Protein AF-A0A4Y9J6I6-F1 (afdb_monomer_lite)

Foldseek 3Di:
DDPVLLVLLVVLLVLLLVLLVVLQVVDDLVRQVVLQPDPVNLPVCCVSLVSLVVSPDDVVSLVPDDPVLSVLNVVSNVQSVVQRGSNSSNCCSVPVSVVSSVVSVCVSVPPPD

Sequence (113 aa):
MDDKEKLYLKLYIFSLERIREFVLSHYDEALARKITQNLASRDNQHMARYCFQALRLDFSITENMKSRVASCFEAFLRDSEQVTSTEQLFEFAKNTIPTYLCTFRMYLNGSKR

Secondary structure (DSSP, 8-state):
--HHHHHHHHHHHHHHHHHHHHHHHH--HHHHHHHHH-GGGGGGGHHHHHHHHTT---HHHHTTS-HHHHHHHHHHHHHHHT--SHHHHHHIIIIIHHHHHHHHHHHHH----

Radius of gyration: 15.28 Å; chains: 1; bounding box: 33×26×46 Å

pLDDT: mean 79.64, std 13.42, range [39.19, 96.31]

Structure (mmCIF, N/CA/C/O backbone):
data_AF-A0A4Y9J6I6-F1
#
_entry.id   AF-A0A4Y9J6I6-F1
#
loop_
_atom_site.group_PDB
_atom_site.id
_atom_site.type_symbol
_atom_sit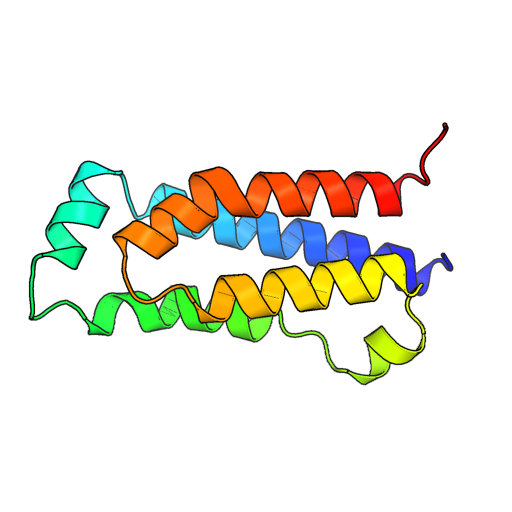e.label_atom_id
_atom_site.label_alt_id
_atom_site.label_comp_id
_atom_site.label_asym_id
_atom_site.label_entity_id
_atom_site.label_seq_id
_atom_site.pdbx_PDB_ins_code
_atom_site.Cartn_x
_atom_site.Cartn_y
_atom_site.Cartn_z
_atom_site.occupancy
_atom_site.B_iso_or_equiv
_atom_site.auth_seq_id
_atom_site.auth_comp_id
_atom_site.auth_asym_id
_atom_site.auth_atom_id
_atom_site.pdbx_PDB_model_num
ATOM 1 N N . MET A 1 1 ? 14.302 0.337 -18.673 1.00 77.62 1 MET A N 1
ATOM 2 C CA . MET A 1 1 ? 13.542 -0.618 -17.876 1.00 77.62 1 MET A CA 1
ATOM 3 C C . MET A 1 1 ? 13.209 -1.708 -18.857 1.00 77.62 1 MET A C 1
ATOM 5 O O . MET A 1 1 ? 12.595 -1.377 -19.873 1.00 77.62 1 MET A O 1
ATOM 9 N N . ASP A 1 2 ? 13.743 -2.901 -18.659 1.00 82.25 2 ASP A N 1
ATOM 10 C CA . ASP A 1 2 ? 13.418 -4.047 -19.500 1.00 82.25 2 ASP A CA 1
ATOM 11 C C . ASP A 1 2 ? 11.975 -4.519 -19.232 1.00 82.25 2 ASP A C 1
ATOM 13 O O . ASP A 1 2 ? 11.268 -3.984 -18.368 1.00 82.25 2 ASP A O 1
ATOM 17 N N . ASP A 1 3 ? 11.486 -5.475 -20.018 1.00 83.69 3 ASP A N 1
ATOM 18 C CA . ASP A 1 3 ? 10.102 -5.934 -19.888 1.00 83.69 3 ASP A CA 1
ATOM 19 C C . ASP A 1 3 ? 9.855 -6.743 -18.607 1.00 83.69 3 ASP A C 1
ATOM 21 O O . ASP A 1 3 ? 8.736 -6.730 -18.087 1.00 83.69 3 ASP A O 1
ATOM 25 N N . LYS A 1 4 ? 10.896 -7.368 -18.042 1.00 81.44 4 LYS A N 1
ATOM 26 C CA . LYS A 1 4 ? 10.826 -8.108 -16.779 1.00 81.44 4 LYS A CA 1
ATOM 27 C C . LYS A 1 4 ? 10.671 -7.141 -15.602 1.00 81.44 4 LYS A C 1
ATOM 29 O O . LYS A 1 4 ? 9.758 -7.301 -14.796 1.00 81.44 4 LYS A O 1
ATOM 34 N N . GLU A 1 5 ? 11.485 -6.091 -15.541 1.00 78.69 5 GLU A N 1
ATOM 35 C CA . GLU A 1 5 ? 11.385 -4.996 -14.573 1.00 78.69 5 GLU A CA 1
ATOM 36 C C . GLU A 1 5 ? 10.009 -4.313 -14.646 1.00 78.69 5 GLU A C 1
ATOM 38 O O . GLU A 1 5 ? 9.377 -4.079 -13.614 1.00 78.69 5 GLU A O 1
ATOM 43 N N . LYS A 1 6 ? 9.503 -4.025 -15.858 1.00 85.00 6 LYS A N 1
ATOM 44 C CA . LYS A 1 6 ? 8.155 -3.453 -16.037 1.00 85.00 6 LYS A CA 1
ATOM 45 C C . LYS A 1 6 ? 7.070 -4.384 -15.504 1.00 85.00 6 LYS A C 1
ATOM 47 O O . LYS A 1 6 ? 6.109 -3.906 -14.903 1.00 85.00 6 LYS A O 1
ATOM 52 N N . LEU A 1 7 ? 7.187 -5.690 -15.750 1.00 86.31 7 LEU A N 1
ATOM 53 C CA . LEU A 1 7 ? 6.232 -6.680 -15.256 1.00 86.31 7 LEU A CA 1
ATOM 54 C C . LEU A 1 7 ? 6.238 -6.732 -13.726 1.00 86.31 7 LEU A C 1
ATOM 56 O O . LEU A 1 7 ? 5.170 -6.658 -13.121 1.00 86.31 7 LEU A O 1
ATOM 60 N N . TYR A 1 8 ? 7.416 -6.770 -13.100 1.00 84.56 8 TYR A N 1
ATOM 61 C CA . TYR A 1 8 ? 7.527 -6.715 -11.640 1.00 84.56 8 TYR A CA 1
ATOM 62 C C . TYR A 1 8 ? 6.916 -5.448 -11.063 1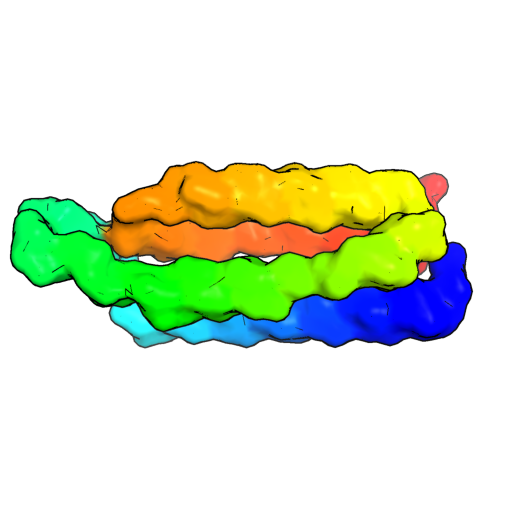.00 84.56 8 TYR A C 1
ATOM 64 O O . TYR A 1 8 ? 6.136 -5.517 -10.117 1.00 84.56 8 TYR A O 1
ATOM 72 N N . LEU A 1 9 ? 7.219 -4.293 -11.654 1.00 86.44 9 LEU A N 1
ATOM 73 C CA . LEU A 1 9 ? 6.684 -3.025 -11.181 1.00 86.44 9 LEU A CA 1
ATOM 74 C C . LEU A 1 9 ? 5.152 -2.974 -11.301 1.00 86.44 9 LEU A C 1
ATOM 76 O O . LEU A 1 9 ? 4.486 -2.495 -10.387 1.00 86.44 9 LEU A O 1
ATOM 80 N N . LYS A 1 10 ? 4.578 -3.517 -12.383 1.00 89.69 10 LYS A N 1
ATOM 81 C CA . LYS A 1 10 ? 3.119 -3.661 -12.542 1.00 89.69 10 LYS A CA 1
ATOM 82 C C . LYS A 1 10 ? 2.505 -4.557 -11.470 1.00 89.69 10 LYS A C 1
ATOM 84 O O . LYS A 1 10 ? 1.509 -4.167 -10.867 1.00 89.69 10 LYS A O 1
ATOM 89 N N . LEU A 1 11 ? 3.093 -5.732 -11.235 1.00 87.50 11 LEU A N 1
ATOM 90 C CA . LEU A 1 11 ? 2.628 -6.665 -10.205 1.00 87.50 11 LEU A CA 1
ATOM 91 C C . LEU A 1 11 ? 2.689 -6.026 -8.820 1.00 87.50 11 LEU A C 1
ATOM 93 O O . LEU A 1 11 ? 1.748 -6.144 -8.045 1.00 87.50 11 LEU A O 1
ATOM 97 N N . TYR A 1 12 ? 3.758 -5.289 -8.537 1.00 87.44 12 TYR A N 1
ATOM 98 C CA . TYR A 1 12 ? 3.896 -4.592 -7.272 1.00 87.44 12 TYR A CA 1
ATOM 99 C C . TYR A 1 12 ? 2.845 -3.495 -7.082 1.00 87.44 12 TYR A C 1
ATOM 101 O O . TYR A 1 12 ? 2.205 -3.440 -6.034 1.00 87.44 12 TYR A O 1
ATOM 109 N N . ILE A 1 13 ? 2.641 -2.641 -8.093 1.00 91.44 13 ILE A N 1
ATOM 110 C CA . ILE A 1 13 ? 1.598 -1.603 -8.075 1.00 91.44 13 ILE A CA 1
ATOM 111 C C . ILE A 1 13 ? 0.236 -2.239 -7.779 1.00 91.44 13 ILE A C 1
ATOM 113 O O . ILE A 1 13 ? -0.468 -1.776 -6.885 1.00 91.44 13 ILE A O 1
ATOM 117 N N . PHE A 1 14 ? -0.098 -3.328 -8.477 1.00 91.81 14 PHE A N 1
ATOM 118 C CA . PHE A 1 14 ? -1.342 -4.062 -8.260 1.00 91.81 14 PHE A CA 1
ATOM 119 C C . PHE A 1 14 ? -1.465 -4.583 -6.820 1.00 91.81 14 PHE A C 1
ATOM 121 O O . PHE A 1 14 ? -2.470 -4.334 -6.155 1.00 91.81 14 PHE A O 1
ATOM 128 N N . SER A 1 15 ? -0.441 -5.265 -6.303 1.00 89.44 15 SER A N 1
ATOM 129 C CA . SER A 1 15 ? -0.464 -5.805 -4.939 1.00 89.44 15 SER A CA 1
ATOM 130 C C . SER A 1 15 ? -0.608 -4.703 -3.888 1.00 89.44 15 SER A C 1
ATOM 132 O O . SER A 1 15 ? -1.384 -4.842 -2.942 1.00 89.44 15 SER A O 1
ATOM 134 N N . LEU A 1 16 ? 0.080 -3.576 -4.074 1.00 90.06 16 LEU A N 1
ATOM 135 C CA . LEU A 1 16 ? 0.006 -2.442 -3.163 1.00 90.06 16 LEU A CA 1
ATOM 136 C C . LEU A 1 16 ? -1.384 -1.775 -3.175 1.00 90.06 16 LEU A C 1
ATOM 138 O O . LEU A 1 16 ? -1.893 -1.391 -2.120 1.00 90.06 16 LEU A O 1
ATOM 142 N N . GLU A 1 17 ? -2.037 -1.688 -4.338 1.00 93.38 17 GLU A N 1
ATOM 143 C CA . GLU A 1 17 ? -3.434 -1.241 -4.449 1.00 93.38 17 GLU A CA 1
ATOM 144 C C . GLU A 1 17 ? -4.395 -2.165 -3.700 1.00 93.38 17 GLU A C 1
ATOM 146 O O . GLU A 1 17 ? -5.245 -1.687 -2.949 1.00 93.38 17 GLU A O 1
ATOM 151 N N . ARG A 1 18 ? -4.241 -3.485 -3.855 1.00 90.75 18 ARG A N 1
ATOM 152 C CA . ARG A 1 18 ? -5.078 -4.470 -3.154 1.00 90.75 18 ARG A CA 1
ATOM 153 C C . ARG A 1 18 ? -4.919 -4.383 -1.641 1.00 90.75 18 ARG A C 1
ATOM 155 O O . ARG A 1 18 ? -5.915 -4.427 -0.924 1.00 90.75 18 ARG A O 1
ATOM 162 N N . ILE A 1 19 ? -3.695 -4.205 -1.149 1.00 88.31 19 ILE A N 1
ATOM 163 C CA . ILE A 1 19 ? -3.444 -4.043 0.288 1.00 88.31 19 ILE A CA 1
ATOM 164 C C . ILE A 1 19 ? -4.083 -2.756 0.807 1.00 88.31 19 ILE A C 1
ATOM 166 O O . ILE A 1 19 ? -4.724 -2.766 1.857 1.00 88.31 19 ILE A O 1
ATOM 170 N N . ARG A 1 20 ? -3.976 -1.657 0.054 1.00 91.38 20 ARG A N 1
ATOM 171 C CA . ARG A 1 20 ? -4.654 -0.406 0.400 1.00 91.38 20 ARG A CA 1
ATOM 172 C C . ARG A 1 20 ? -6.166 -0.590 0.509 1.00 91.38 20 ARG A C 1
ATOM 174 O O . ARG A 1 20 ? -6.757 -0.170 1.497 1.00 91.38 20 ARG A O 1
ATOM 181 N N . GLU A 1 21 ? -6.794 -1.192 -0.494 1.00 91.44 21 GLU A N 1
ATOM 182 C CA . GLU A 1 21 ? -8.240 -1.446 -0.491 1.00 91.44 21 GLU A CA 1
ATOM 183 C C . GLU A 1 21 ? -8.662 -2.358 0.663 1.00 91.44 21 GLU A C 1
ATOM 185 O O . GLU A 1 21 ? -9.676 -2.108 1.316 1.00 91.44 21 GLU A O 1
ATOM 190 N N . PHE A 1 22 ? -7.860 -3.380 0.962 1.00 87.25 22 PHE A N 1
ATOM 191 C CA . PHE A 1 22 ? -8.090 -4.253 2.103 1.00 87.25 22 PHE A CA 1
ATOM 192 C C . PHE A 1 22 ? -8.100 -3.458 3.416 1.00 87.25 22 PHE A C 1
ATOM 194 O O . PHE A 1 22 ? -9.073 -3.522 4.159 1.00 87.25 22 PHE A O 1
ATOM 201 N N . VAL A 1 23 ? -7.083 -2.633 3.679 1.00 87.50 23 VAL A N 1
ATOM 202 C CA . VAL A 1 23 ? -7.031 -1.819 4.906 1.00 87.50 23 VAL A CA 1
ATOM 203 C C . VAL A 1 23 ? -8.219 -0.855 4.988 1.00 87.50 23 VAL A C 1
ATOM 205 O O . VAL A 1 23 ? -8.891 -0.789 6.016 1.00 87.50 23 VAL A O 1
ATOM 208 N N . LEU A 1 24 ? -8.519 -0.138 3.903 1.00 89.75 24 LEU A N 1
ATOM 209 C CA . LEU A 1 24 ? -9.573 0.884 3.888 1.00 89.75 24 LEU A CA 1
ATOM 210 C C . LEU A 1 24 ? -11.001 0.312 3.911 1.00 89.75 24 LEU A C 1
ATOM 212 O O . LEU A 1 24 ? -11.933 1.044 4.221 1.00 89.75 24 LEU A O 1
ATOM 216 N N . SER A 1 25 ? -11.192 -0.970 3.587 1.00 88.44 25 SER A N 1
ATOM 217 C CA . SER A 1 25 ? -12.496 -1.643 3.712 1.00 88.44 25 SER A CA 1
ATOM 218 C C . SER A 1 25 ? -12.767 -2.181 5.118 1.00 88.44 25 SER A C 1
ATOM 220 O O . SER A 1 25 ? -13.924 -2.391 5.471 1.00 88.44 25 SER A O 1
ATOM 222 N N . HIS A 1 26 ? -11.721 -2.387 5.923 1.00 82.75 26 HIS A N 1
ATOM 223 C CA . HIS A 1 26 ? -11.839 -2.917 7.284 1.00 82.75 26 HIS A CA 1
ATOM 224 C C . HIS A 1 26 ? -11.854 -1.823 8.353 1.00 82.75 26 HIS A C 1
ATOM 226 O O . HIS A 1 26 ? -12.328 -2.062 9.465 1.00 82.75 26 HIS A O 1
ATOM 232 N N . TYR A 1 27 ? -11.341 -0.633 8.032 1.00 82.00 27 TYR A N 1
ATOM 233 C CA . TYR A 1 27 ? -11.228 0.469 8.978 1.00 82.00 27 TYR A CA 1
ATOM 234 C C . TYR A 1 27 ? -11.749 1.775 8.386 1.00 82.00 27 TYR A C 1
ATOM 236 O O . TYR A 1 27 ? -11.373 2.165 7.282 1.00 82.00 27 TYR A O 1
ATOM 244 N N . ASP A 1 28 ? -12.542 2.488 9.180 1.00 88.06 28 ASP A N 1
ATOM 245 C CA . ASP A 1 28 ? -12.694 3.936 9.077 1.00 88.06 28 ASP A CA 1
ATOM 246 C C . ASP A 1 28 ? -11.838 4.641 10.148 1.00 88.06 28 ASP A C 1
ATOM 248 O O . ASP A 1 28 ? -11.287 4.009 11.055 1.00 88.06 28 ASP A O 1
ATOM 252 N N . GLU A 1 29 ? -11.721 5.966 10.055 1.00 86.12 29 GLU A N 1
ATOM 253 C CA . GLU A 1 29 ? -10.862 6.768 10.935 1.00 86.12 29 GLU A CA 1
ATOM 254 C C . GLU A 1 29 ? -11.281 6.717 12.418 1.00 86.12 29 GLU A C 1
ATOM 256 O O . GLU A 1 29 ? -10.439 6.794 13.318 1.00 86.12 29 GLU A O 1
ATOM 261 N N . ALA A 1 30 ? -12.580 6.606 12.710 1.00 85.75 30 ALA A N 1
ATOM 262 C CA . ALA A 1 30 ? -13.080 6.537 14.081 1.00 85.75 30 ALA A CA 1
ATOM 263 C C . ALA A 1 30 ? -12.828 5.146 14.682 1.00 85.75 30 ALA A C 1
ATOM 265 O O . ALA A 1 30 ? -12.372 5.026 15.824 1.00 85.75 30 ALA A O 1
ATOM 266 N N . LEU A 1 31 ? -13.060 4.093 13.896 1.00 84.44 31 LEU A N 1
ATOM 267 C CA . LEU A 1 31 ? -12.794 2.712 14.270 1.00 84.44 31 LEU A CA 1
ATOM 268 C C . LEU A 1 31 ? -11.295 2.465 14.478 1.00 84.44 31 LEU A C 1
ATOM 270 O O . LEU A 1 31 ? -10.912 1.864 15.482 1.00 84.44 31 LEU A O 1
ATOM 274 N N . ALA A 1 32 ? -10.443 2.975 13.586 1.00 82.94 32 ALA A 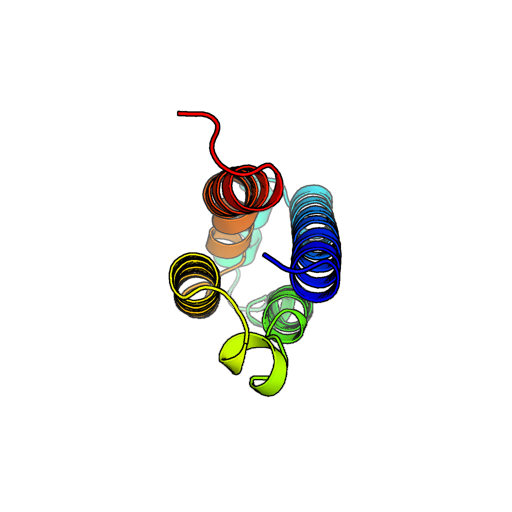N 1
ATOM 275 C CA . ALA A 1 32 ? -8.992 2.838 13.691 1.00 82.94 32 ALA A CA 1
ATOM 276 C C . ALA A 1 32 ? -8.445 3.472 14.984 1.00 82.94 32 ALA A C 1
ATOM 278 O O . ALA A 1 32 ? -7.645 2.849 15.693 1.00 82.94 32 ALA A O 1
ATOM 279 N N . ARG A 1 33 ? -8.937 4.668 15.344 1.00 83.69 33 ARG A N 1
ATOM 280 C CA . ARG A 1 33 ? -8.620 5.338 16.618 1.00 83.69 33 ARG A CA 1
ATOM 281 C C . ARG A 1 33 ? -9.091 4.534 17.826 1.00 83.69 33 ARG A C 1
ATOM 283 O O . ARG A 1 33 ? -8.313 4.299 18.749 1.00 83.69 33 ARG A O 1
ATOM 290 N N . LYS A 1 34 ? -10.334 4.047 17.803 1.00 84.38 34 LYS A N 1
ATOM 291 C CA . LYS A 1 34 ? -10.911 3.258 18.902 1.00 84.38 34 LYS A CA 1
ATOM 292 C C . LYS A 1 34 ? -10.150 1.951 19.150 1.00 84.38 34 LYS A C 1
ATOM 294 O O . LYS A 1 34 ? -9.902 1.601 20.300 1.00 84.38 34 LYS A O 1
ATOM 299 N N . ILE A 1 35 ? -9.762 1.242 18.088 1.00 80.94 35 ILE A N 1
ATOM 300 C CA . ILE A 1 35 ? -8.951 0.017 18.181 1.00 80.94 35 ILE A CA 1
ATOM 301 C C . ILE A 1 35 ? -7.553 0.340 18.718 1.00 80.94 35 ILE A C 1
ATOM 303 O O . ILE A 1 35 ? -7.033 -0.382 19.562 1.00 80.94 35 ILE A O 1
ATOM 307 N N . THR A 1 36 ? -6.948 1.443 18.282 1.00 77.44 36 THR A N 1
ATOM 308 C CA . THR A 1 36 ? -5.619 1.854 18.760 1.00 77.44 36 THR A CA 1
ATOM 309 C C . THR A 1 36 ? -5.611 2.171 20.259 1.00 77.44 36 THR A C 1
ATOM 311 O O . THR A 1 36 ? -4.661 1.828 20.957 1.00 77.44 36 THR A O 1
ATOM 314 N N . GLN A 1 37 ? -6.683 2.782 20.770 1.00 81.38 37 GLN A N 1
ATOM 315 C CA . GLN A 1 37 ? -6.831 3.124 22.188 1.00 81.38 37 GLN A CA 1
ATOM 316 C C . GLN A 1 37 ? -7.108 1.910 23.090 1.00 81.38 37 GLN A C 1
ATOM 318 O O . GLN A 1 37 ? -6.909 1.992 24.303 1.00 81.38 37 GLN A O 1
ATOM 323 N N . ASN A 1 38 ? -7.561 0.784 22.533 1.00 79.25 38 ASN A N 1
ATOM 324 C CA . ASN A 1 38 ? -7.891 -0.403 23.312 1.00 79.25 38 ASN A CA 1
ATOM 325 C C . ASN A 1 38 ? -6.650 -1.308 23.469 1.00 79.25 38 ASN A C 1
ATOM 327 O O . ASN A 1 38 ? -6.182 -1.933 22.518 1.00 79.25 38 ASN A O 1
ATOM 331 N N . LEU A 1 39 ? -6.099 -1.380 24.689 1.00 57.94 39 LEU A N 1
ATOM 332 C CA . LEU A 1 39 ? -4.865 -2.119 25.023 1.00 57.94 39 LEU A CA 1
ATOM 333 C C . LEU A 1 39 ? -4.908 -3.610 24.640 1.00 57.94 39 LEU A C 1
ATOM 335 O O . LEU A 1 39 ? -3.864 -4.187 24.339 1.00 57.94 39 LEU A O 1
ATOM 339 N N . ALA A 1 40 ? -6.099 -4.214 24.609 1.00 56.78 40 ALA A N 1
ATOM 340 C CA . ALA A 1 40 ? -6.302 -5.619 24.258 1.00 56.78 40 ALA A CA 1
ATOM 341 C C . ALA A 1 40 ? -6.227 -5.910 22.744 1.00 56.78 40 ALA A C 1
ATOM 343 O O . ALA A 1 40 ? -6.125 -7.069 22.359 1.00 56.78 40 ALA A O 1
ATOM 344 N N . SER A 1 41 ? -6.261 -4.894 21.871 1.00 56.19 41 SER A N 1
ATOM 345 C CA . SER A 1 41 ? -6.261 -5.072 20.407 1.00 56.19 41 SER A CA 1
ATOM 346 C C . SER A 1 41 ? -4.927 -4.778 19.723 1.00 56.19 41 SER A C 1
ATOM 348 O O . SER A 1 41 ? -4.890 -4.606 18.502 1.00 56.19 41 SER A O 1
ATOM 350 N N . ARG A 1 42 ? -3.815 -4.774 20.475 1.00 55.72 42 ARG A N 1
ATOM 351 C CA . ARG A 1 42 ? -2.458 -4.717 19.896 1.00 55.72 42 ARG A CA 1
ATOM 352 C C . ARG A 1 42 ? -2.202 -5.823 18.852 1.00 55.72 42 ARG A C 1
ATOM 354 O O . ARG A 1 42 ? -1.420 -5.588 17.937 1.00 55.72 42 ARG A O 1
ATOM 361 N N . ASP A 1 43 ? -2.934 -6.939 18.913 1.00 53.62 43 ASP A N 1
ATOM 362 C CA . ASP A 1 43 ? -2.774 -8.097 18.016 1.00 53.62 43 ASP A CA 1
ATOM 363 C C . ASP A 1 43 ? -3.527 -8.010 16.673 1.00 53.62 43 ASP A C 1
ATOM 365 O O . ASP A 1 43 ? -3.268 -8.800 15.764 1.00 53.62 43 ASP A O 1
ATOM 369 N N . ASN A 1 44 ? -4.407 -7.023 16.460 1.00 58.44 44 ASN A N 1
ATOM 370 C CA . ASN A 1 44 ? -5.227 -6.959 15.234 1.00 58.44 44 ASN A CA 1
ATOM 371 C C . ASN A 1 44 ? -4.490 -6.437 13.985 1.00 58.44 44 ASN A C 1
ATOM 373 O O . ASN A 1 44 ? -5.101 -6.240 12.938 1.00 58.44 44 ASN A O 1
ATOM 377 N N . GLN A 1 45 ? -3.179 -6.215 14.071 1.00 64.12 45 GLN A N 1
ATOM 378 C CA . GLN A 1 45 ? -2.378 -5.624 12.994 1.00 64.12 45 GLN A CA 1
ATOM 379 C C . GLN A 1 45 ? -1.536 -6.656 12.240 1.00 64.12 45 GLN A C 1
ATOM 381 O O . GLN A 1 45 ? -0.984 -6.342 11.186 1.00 64.12 45 GLN A O 1
ATOM 386 N N . HIS A 1 46 ? -1.421 -7.882 12.764 1.00 65.88 46 HIS A N 1
ATOM 387 C CA . HIS A 1 46 ? -0.519 -8.897 12.221 1.00 65.88 46 HIS A CA 1
ATOM 388 C C . HIS A 1 46 ? -0.803 -9.219 10.758 1.00 65.88 46 HIS A C 1
ATOM 390 O O . HIS A 1 46 ? 0.131 -9.303 9.974 1.00 65.88 46 HIS A O 1
ATOM 396 N N . MET A 1 47 ? -2.076 -9.307 10.374 1.00 63.12 47 MET A N 1
ATOM 397 C CA . MET A 1 47 ? -2.498 -9.620 9.007 1.00 63.12 47 MET A CA 1
ATOM 398 C C . MET A 1 47 ? -2.076 -8.527 8.009 1.00 63.12 47 MET A C 1
ATOM 400 O O . MET A 1 47 ? -1.454 -8.815 6.993 1.00 63.12 47 MET A O 1
ATOM 404 N N . ALA A 1 48 ? -2.333 -7.255 8.321 1.00 63.97 48 ALA A N 1
ATOM 405 C CA . ALA A 1 48 ? -1.975 -6.145 7.436 1.00 63.97 48 ALA A CA 1
ATOM 406 C C . ALA A 1 48 ? -0.459 -5.887 7.402 1.00 63.97 48 ALA A C 1
ATOM 408 O O . ALA A 1 48 ? 0.110 -5.620 6.344 1.00 63.97 48 ALA A O 1
ATOM 409 N N . ARG A 1 49 ? 0.217 -6.026 8.549 1.00 65.81 49 ARG A N 1
ATOM 410 C CA . ARG A 1 49 ? 1.678 -5.921 8.642 1.00 65.81 49 ARG A CA 1
ATOM 411 C C . ARG A 1 49 ? 2.362 -7.067 7.891 1.00 65.81 49 ARG A C 1
ATOM 413 O O . ARG A 1 49 ? 3.337 -6.827 7.185 1.00 65.81 49 ARG A O 1
ATOM 420 N N . TYR A 1 50 ? 1.796 -8.273 7.958 1.00 69.25 50 TYR A N 1
ATOM 421 C CA . TYR A 1 50 ? 2.202 -9.418 7.146 1.00 69.25 50 TYR A CA 1
ATOM 422 C C . TYR A 1 50 ? 2.020 -9.141 5.651 1.00 69.25 50 TYR A C 1
ATOM 424 O O . TYR A 1 50 ? 2.936 -9.403 4.879 1.00 69.25 50 TYR A O 1
ATOM 432 N N . CYS A 1 51 ? 0.903 -8.540 5.229 1.00 67.31 51 CYS A N 1
ATOM 433 C CA . CYS A 1 51 ? 0.704 -8.170 3.827 1.00 67.31 51 CYS A CA 1
ATOM 434 C C . CYS A 1 51 ? 1.779 -7.201 3.306 1.00 67.31 51 CYS A C 1
ATOM 436 O O . CYS A 1 51 ? 2.259 -7.386 2.192 1.00 67.31 51 CYS A O 1
ATOM 438 N N . PHE A 1 52 ? 2.204 -6.206 4.095 1.00 69.19 52 PHE A N 1
ATOM 439 C CA . PHE A 1 52 ? 3.315 -5.328 3.698 1.00 69.19 52 PHE A CA 1
ATOM 440 C C . PHE A 1 52 ? 4.670 -6.031 3.716 1.00 69.19 52 PHE A C 1
ATOM 442 O O . PHE A 1 52 ? 5.485 -5.808 2.828 1.00 69.19 52 PHE A O 1
ATOM 449 N N . GLN A 1 53 ? 4.913 -6.915 4.683 1.00 68.69 53 GLN A N 1
ATOM 450 C CA . GLN A 1 53 ? 6.136 -7.718 4.708 1.00 68.69 53 GLN A CA 1
ATOM 451 C C . GLN A 1 53 ? 6.213 -8.686 3.525 1.00 68.69 53 GLN A C 1
ATOM 453 O O . GLN A 1 53 ? 7.295 -8.882 2.985 1.00 68.69 53 GLN A O 1
ATOM 458 N N . ALA A 1 54 ? 5.084 -9.230 3.070 1.00 69.38 54 ALA A N 1
ATOM 459 C CA . ALA A 1 54 ? 5.000 -10.064 1.873 1.00 69.38 54 ALA A CA 1
ATOM 460 C C . ALA A 1 54 ? 5.278 -9.281 0.574 1.00 69.38 54 ALA A C 1
ATOM 462 O O . ALA A 1 54 ? 5.588 -9.889 -0.447 1.00 69.38 54 ALA A O 1
ATOM 463 N N . LEU A 1 55 ? 5.203 -7.943 0.607 1.00 69.50 55 LEU A N 1
ATOM 464 C CA . LEU A 1 55 ? 5.659 -7.085 -0.490 1.00 69.50 55 LEU A CA 1
ATOM 465 C C . LEU A 1 55 ? 7.179 -6.890 -0.515 1.00 69.50 55 LEU A C 1
ATOM 467 O O . LEU A 1 55 ? 7.671 -6.289 -1.472 1.00 69.50 55 LEU A O 1
ATOM 471 N N . ARG A 1 56 ? 7.933 -7.361 0.494 1.00 67.88 56 ARG A N 1
ATOM 472 C CA . ARG A 1 56 ? 9.397 -7.393 0.394 1.00 67.88 56 ARG A CA 1
ATOM 473 C C . ARG A 1 56 ? 9.758 -8.237 -0.820 1.00 67.88 56 ARG A C 1
ATOM 475 O O . ARG A 1 56 ? 9.564 -9.450 -0.836 1.00 67.88 56 ARG A O 1
ATOM 482 N N . LEU A 1 57 ? 10.245 -7.559 -1.852 1.00 63.34 57 LEU A N 1
ATOM 483 C CA . LEU A 1 57 ? 10.756 -8.205 -3.045 1.00 63.34 57 LEU A CA 1
ATOM 484 C C . LEU A 1 57 ? 11.947 -9.074 -2.648 1.00 63.34 57 LEU A C 1
ATOM 486 O O . LEU A 1 57 ? 12.751 -8.693 -1.797 1.00 63.34 57 LEU A O 1
ATOM 490 N N . ASP A 1 58 ? 12.063 -10.229 -3.291 1.00 62.62 58 ASP A N 1
ATOM 491 C CA . ASP A 1 58 ? 13.289 -11.007 -3.221 1.00 62.62 58 ASP A CA 1
ATOM 492 C C . ASP A 1 58 ? 14.439 -10.132 -3.752 1.00 62.62 58 ASP A C 1
ATOM 494 O O . ASP A 1 58 ? 14.346 -9.565 -4.848 1.00 62.62 58 ASP A O 1
ATOM 498 N N . PHE A 1 59 ? 15.490 -9.957 -2.946 1.00 50.16 59 PHE A N 1
ATOM 499 C CA . PHE A 1 59 ? 16.577 -8.993 -3.179 1.00 50.16 59 PHE A CA 1
ATOM 500 C C . PHE A 1 59 ? 17.245 -9.194 -4.552 1.00 50.16 59 PHE A C 1
ATOM 502 O O . PHE A 1 59 ? 17.688 -8.232 -5.180 1.00 50.16 59 PHE A O 1
ATOM 509 N N . SER A 1 60 ? 17.210 -10.419 -5.083 1.00 52.22 60 SER A N 1
ATOM 510 C CA . SER A 1 60 ? 17.697 -10.771 -6.425 1.00 52.22 60 SER A CA 1
ATOM 511 C C . SER A 1 60 ? 17.013 -10.004 -7.574 1.00 52.22 60 SER A C 1
ATOM 513 O O . SER A 1 60 ? 17.590 -9.840 -8.651 1.00 52.22 60 SER A O 1
ATOM 515 N N . ILE A 1 61 ? 15.797 -9.484 -7.365 1.00 54.72 61 ILE A N 1
ATOM 516 C CA . ILE A 1 61 ? 15.081 -8.639 -8.336 1.00 54.72 61 ILE A CA 1
ATOM 517 C C . ILE A 1 61 ? 15.592 -7.191 -8.278 1.00 54.72 61 ILE A C 1
ATOM 519 O O . ILE A 1 61 ? 15.642 -6.512 -9.306 1.00 54.72 61 ILE A O 1
ATOM 523 N N . THR A 1 62 ? 16.010 -6.719 -7.098 1.00 56.22 62 THR A N 1
ATOM 524 C CA . THR A 1 62 ? 16.478 -5.337 -6.898 1.00 56.22 62 THR A CA 1
ATOM 525 C C . THR A 1 62 ? 17.863 -5.068 -7.481 1.00 56.22 62 THR A C 1
ATOM 527 O O . THR A 1 62 ? 18.100 -3.952 -7.937 1.00 56.22 62 THR A O 1
ATOM 530 N N . GLU A 1 63 ? 18.737 -6.079 -7.570 1.00 56.56 63 GLU A N 1
ATOM 531 C CA . GLU A 1 63 ? 20.085 -5.944 -8.156 1.00 56.56 63 GLU A CA 1
ATOM 532 C C . GLU A 1 63 ? 20.060 -5.515 -9.631 1.00 56.56 63 GLU A C 1
ATOM 534 O O . GLU A 1 63 ? 20.969 -4.831 -10.098 1.00 56.56 63 GLU A O 1
ATOM 539 N N . ASN A 1 64 ? 18.991 -5.866 -10.352 1.00 56.78 64 ASN A N 1
ATOM 540 C CA . ASN A 1 64 ? 18.805 -5.511 -11.759 1.00 56.78 64 ASN A CA 1
ATOM 541 C C . ASN A 1 64 ? 17.832 -4.344 -11.969 1.00 56.78 64 ASN A C 1
ATOM 543 O O . ASN A 1 64 ? 17.673 -3.885 -13.099 1.00 56.78 64 ASN A O 1
ATOM 547 N N . MET A 1 65 ? 17.181 -3.853 -10.907 1.00 67.00 65 MET A N 1
ATOM 548 C CA . MET A 1 65 ? 16.277 -2.715 -11.018 1.00 67.00 65 MET A CA 1
ATOM 549 C C . MET A 1 65 ? 17.048 -1.406 -11.139 1.00 67.00 65 MET A C 1
ATOM 551 O O . MET A 1 65 ? 17.996 -1.138 -10.399 1.00 67.00 65 MET A O 1
ATOM 555 N N . LYS A 1 66 ? 16.582 -0.510 -12.017 1.00 69.69 66 LYS A N 1
ATOM 556 C CA . LYS A 1 66 ? 17.079 0.877 -12.037 1.00 69.69 66 LYS A CA 1
ATOM 557 C C . LYS A 1 66 ? 17.110 1.473 -10.622 1.00 69.69 66 LYS A C 1
ATOM 559 O O . LYS A 1 66 ? 16.077 1.530 -9.957 1.00 69.69 66 LYS A O 1
ATOM 564 N N . SER A 1 67 ? 18.258 2.038 -10.233 1.00 75.81 67 SER A N 1
ATOM 565 C CA . SER A 1 67 ? 18.529 2.591 -8.890 1.00 75.81 67 SER A CA 1
ATOM 566 C C . SER A 1 67 ? 17.376 3.416 -8.295 1.00 75.81 67 SER A C 1
ATOM 568 O O . SER A 1 67 ? 17.035 3.230 -7.135 1.00 75.81 67 SER A O 1
ATOM 570 N N . ARG A 1 68 ? 16.718 4.283 -9.078 1.00 78.62 68 ARG A N 1
ATOM 571 C CA . ARG A 1 68 ? 15.608 5.128 -8.589 1.00 78.62 68 ARG A CA 1
ATOM 572 C C . ARG A 1 68 ? 14.366 4.339 -8.166 1.00 78.62 68 ARG A C 1
ATOM 574 O O . ARG A 1 68 ? 13.668 4.747 -7.242 1.00 78.62 68 ARG A O 1
ATOM 581 N N . VAL A 1 69 ? 14.081 3.238 -8.857 1.00 82.75 69 VAL A N 1
ATOM 582 C CA . VAL A 1 69 ? 12.962 2.347 -8.538 1.00 82.75 69 VAL A CA 1
ATOM 583 C C . VAL A 1 69 ? 13.286 1.588 -7.252 1.00 82.75 69 VAL A C 1
ATOM 585 O O . VAL A 1 69 ? 12.482 1.612 -6.325 1.00 82.75 69 VAL A O 1
ATOM 588 N N . ALA A 1 70 ? 14.496 1.028 -7.157 1.00 82.31 70 ALA A N 1
ATOM 589 C CA . ALA A 1 70 ? 14.988 0.363 -5.951 1.00 82.31 70 ALA A CA 1
ATOM 590 C C . ALA A 1 70 ? 14.974 1.297 -4.725 1.00 82.31 70 ALA A C 1
ATOM 592 O O . ALA A 1 70 ? 14.431 0.939 -3.688 1.00 82.31 70 ALA A O 1
ATOM 593 N N . SER A 1 71 ? 15.455 2.539 -4.848 1.00 85.12 71 SER A N 1
ATOM 594 C CA . SER A 1 71 ? 15.403 3.513 -3.746 1.00 85.12 71 SER A CA 1
ATOM 595 C C . SER A 1 71 ? 13.976 3.824 -3.284 1.00 85.12 71 SER A C 1
ATOM 597 O O . SER A 1 71 ? 13.752 4.056 -2.100 1.00 85.12 71 SER A O 1
ATOM 599 N N . CYS A 1 72 ? 13.004 3.828 -4.200 1.00 88.38 72 CYS A N 1
ATOM 600 C CA . CYS A 1 72 ? 11.600 4.046 -3.859 1.00 88.38 72 CYS A CA 1
ATOM 601 C C . CYS A 1 72 ? 10.999 2.843 -3.115 1.00 88.38 72 CYS A C 1
ATOM 603 O O . CYS A 1 72 ? 10.244 3.039 -2.166 1.00 88.38 72 CYS A O 1
ATOM 605 N N . PHE A 1 73 ? 11.380 1.618 -3.492 1.00 86.38 73 PHE A N 1
ATOM 606 C CA . PHE A 1 73 ? 11.041 0.407 -2.740 1.00 86.38 73 PHE A CA 1
ATOM 607 C C . PHE A 1 73 ? 11.606 0.429 -1.321 1.00 86.38 73 PHE A C 1
ATOM 609 O O . PHE A 1 73 ? 10.863 0.227 -0.367 1.00 86.38 73 PHE A O 1
ATOM 616 N N . GLU A 1 74 ? 12.891 0.740 -1.174 1.00 85.06 74 GLU A N 1
ATOM 617 C CA . GLU A 1 74 ? 13.551 0.819 0.134 1.00 85.06 74 GLU A CA 1
ATOM 618 C C . GLU A 1 74 ? 12.926 1.886 1.042 1.00 85.06 74 GLU A C 1
ATOM 620 O O . GLU A 1 74 ? 12.758 1.673 2.243 1.00 85.06 74 GLU A O 1
ATOM 625 N N . ALA A 1 75 ? 12.547 3.036 0.476 1.00 89.56 75 ALA A N 1
ATOM 626 C CA . ALA A 1 75 ? 11.822 4.070 1.211 1.00 89.56 75 ALA A CA 1
ATOM 627 C C . ALA A 1 75 ? 10.450 3.562 1.687 1.00 89.56 75 ALA A C 1
ATOM 629 O O . ALA A 1 75 ? 10.127 3.691 2.866 1.00 89.56 75 ALA A O 1
ATOM 630 N N . PHE A 1 76 ? 9.689 2.903 0.806 1.00 89.50 76 PHE A N 1
ATOM 631 C CA . PHE A 1 76 ? 8.402 2.310 1.168 1.00 89.50 76 PHE A CA 1
ATOM 632 C C . PHE A 1 76 ? 8.536 1.285 2.299 1.00 89.50 76 PHE A C 1
ATOM 634 O O . PHE A 1 76 ? 7.768 1.333 3.261 1.00 89.50 76 PHE A O 1
ATOM 641 N N . LEU A 1 77 ? 9.503 0.368 2.196 1.00 84.94 77 LEU A N 1
ATOM 642 C CA . LEU A 1 77 ? 9.724 -0.665 3.207 1.00 84.94 77 LEU A CA 1
ATOM 643 C C . LEU A 1 77 ? 10.039 -0.035 4.562 1.00 84.94 77 LEU A C 1
ATOM 645 O O . LEU A 1 77 ? 9.385 -0.364 5.552 1.00 84.94 77 LEU A O 1
ATOM 649 N N . ARG A 1 78 ? 10.957 0.932 4.584 1.00 87.19 78 ARG A N 1
ATOM 650 C CA . ARG A 1 78 ? 11.321 1.668 5.796 1.00 87.19 78 ARG A CA 1
ATOM 651 C C . ARG A 1 78 ? 10.119 2.346 6.441 1.00 87.19 78 ARG A C 1
ATOM 653 O O . ARG A 1 78 ? 9.939 2.209 7.646 1.00 87.19 78 ARG A O 1
ATOM 660 N N . ASP A 1 79 ? 9.291 3.041 5.663 1.00 89.69 79 ASP A N 1
ATOM 661 C CA . ASP A 1 79 ? 8.113 3.718 6.208 1.00 89.69 79 ASP A CA 1
ATOM 662 C C . ASP A 1 79 ? 7.071 2.707 6.712 1.00 89.69 79 ASP A C 1
ATOM 664 O O . ASP A 1 79 ? 6.457 2.915 7.758 1.00 89.69 79 ASP A O 1
ATOM 668 N N . SER A 1 80 ? 6.900 1.580 6.011 1.00 85.12 80 SER A N 1
ATOM 669 C CA . SER A 1 80 ? 5.975 0.515 6.421 1.00 85.12 80 SER A CA 1
ATOM 670 C C . SER A 1 80 ? 6.386 -0.148 7.743 1.00 85.12 80 SER A C 1
ATOM 672 O O . SER A 1 80 ? 5.531 -0.540 8.537 1.00 85.12 80 SER A O 1
ATOM 674 N N . GLU A 1 81 ? 7.688 -0.227 8.029 1.00 83.75 81 GLU A N 1
ATOM 675 C CA . GLU A 1 81 ? 8.216 -0.774 9.283 1.00 83.75 81 GLU A CA 1
ATOM 676 C C . GLU A 1 81 ? 7.905 0.119 10.493 1.00 83.75 81 GLU A C 1
ATOM 678 O O . GLU A 1 81 ? 7.750 -0.403 11.603 1.00 83.75 81 GLU A O 1
ATOM 683 N N . GLN A 1 82 ? 7.744 1.432 10.273 1.00 85.19 82 GLN A N 1
ATOM 684 C CA . GLN A 1 82 ? 7.375 2.412 11.304 1.00 85.19 82 GLN A CA 1
ATOM 685 C C . GLN A 1 82 ? 5.885 2.376 11.674 1.00 85.19 82 GLN A C 1
ATOM 687 O O . GLN A 1 82 ? 5.475 3.013 12.645 1.00 85.19 82 GLN A O 1
ATOM 692 N N . VAL A 1 83 ? 5.056 1.639 10.930 1.00 85.44 83 VAL A N 1
ATOM 693 C CA . VAL A 1 83 ? 3.633 1.471 11.245 1.00 85.44 83 VAL A CA 1
ATOM 694 C C . VAL A 1 83 ? 3.484 0.503 12.422 1.00 85.44 83 VAL A C 1
ATOM 696 O O . VAL A 1 83 ? 3.796 -0.687 12.325 1.00 85.44 83 VAL A O 1
ATOM 699 N N . THR A 1 84 ? 2.997 1.024 13.549 1.00 82.44 84 THR A N 1
ATOM 700 C CA . THR A 1 84 ? 2.894 0.305 14.835 1.00 82.44 84 THR A CA 1
ATOM 701 C C . THR A 1 84 ? 1.492 0.326 15.456 1.00 82.44 84 THR A C 1
ATOM 703 O O . THR A 1 84 ? 1.252 -0.357 16.456 1.00 82.44 84 THR A O 1
ATOM 706 N N . SER A 1 85 ? 0.557 1.091 14.885 1.00 81.50 85 SER A N 1
ATOM 707 C CA . SER A 1 85 ? -0.837 1.155 15.331 1.00 81.50 85 SER A CA 1
ATOM 708 C C . SER A 1 85 ? -1.833 0.984 14.184 1.00 81.50 85 SER A C 1
ATOM 710 O O . SER A 1 85 ? -1.519 1.254 13.026 1.00 81.50 85 SER A O 1
ATOM 712 N N . THR A 1 86 ? -3.066 0.576 14.502 1.00 83.62 86 THR A N 1
ATOM 713 C CA . THR A 1 86 ? -4.167 0.498 13.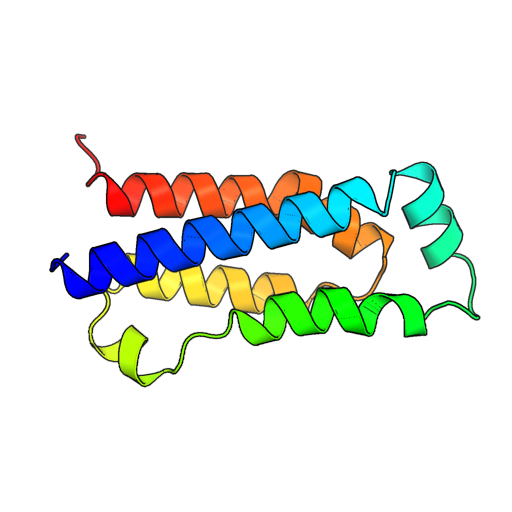524 1.00 83.62 86 THR A CA 1
ATOM 714 C C . THR A 1 86 ? -4.491 1.868 12.927 1.00 83.62 86 THR A C 1
ATOM 716 O O . THR A 1 86 ? -4.779 1.972 11.740 1.00 83.62 86 THR A O 1
ATOM 719 N N . GLU A 1 87 ? -4.407 2.932 13.727 1.00 87.00 87 GLU A N 1
ATOM 720 C CA . GLU A 1 87 ? -4.535 4.312 13.250 1.00 87.00 87 GLU A CA 1
ATOM 721 C C . GLU A 1 87 ? -3.430 4.660 12.248 1.00 87.00 87 GLU A C 1
ATOM 723 O O . GLU A 1 87 ? -3.727 5.110 11.146 1.00 87.00 87 GLU A O 1
ATOM 728 N N . GLN A 1 88 ? -2.167 4.366 12.572 1.00 88.06 88 GLN A N 1
ATOM 729 C CA . GLN A 1 88 ? -1.053 4.571 11.645 1.00 88.06 88 GLN A CA 1
ATOM 730 C C . GLN A 1 88 ? -1.203 3.729 10.377 1.00 88.06 88 GLN A C 1
ATOM 732 O O . GLN A 1 88 ? -0.891 4.208 9.295 1.00 88.06 88 GLN A O 1
ATOM 737 N N . LEU A 1 89 ? -1.696 2.495 10.489 1.00 87.81 89 LEU A N 1
ATOM 738 C CA . LEU A 1 89 ? -1.963 1.612 9.357 1.00 87.81 89 LEU A CA 1
ATOM 739 C C . LEU A 1 89 ? -3.012 2.212 8.415 1.00 87.81 89 LEU A C 1
ATOM 741 O O . LEU A 1 89 ? -2.813 2.242 7.199 1.00 87.81 89 LEU A O 1
ATOM 745 N N . PHE A 1 90 ? -4.114 2.700 8.981 1.00 88.94 90 PHE A N 1
ATOM 746 C CA . PHE A 1 90 ? -5.168 3.368 8.231 1.00 88.94 90 PHE A CA 1
ATOM 747 C C . PHE A 1 90 ? -4.639 4.630 7.540 1.00 88.94 90 PHE A C 1
ATOM 749 O O . PHE A 1 90 ? -4.801 4.774 6.328 1.00 88.94 90 PHE A O 1
ATOM 756 N N . GLU A 1 91 ? -3.935 5.497 8.269 1.00 91.69 91 GLU A N 1
ATOM 757 C CA . GLU A 1 91 ? -3.350 6.724 7.716 1.00 91.69 91 GLU A CA 1
ATOM 758 C C . GLU A 1 91 ? -2.295 6.429 6.641 1.00 91.69 91 GLU A C 1
ATOM 760 O O . GLU A 1 91 ? -2.267 7.082 5.595 1.00 91.69 91 GLU A O 1
ATOM 765 N N . PHE A 1 92 ? -1.480 5.390 6.832 1.00 91.56 92 PHE A N 1
ATOM 766 C CA . PHE A 1 92 ? -0.503 4.938 5.847 1.00 91.56 92 PHE A CA 1
ATOM 767 C C . PHE A 1 92 ? -1.187 4.474 4.555 1.00 91.56 92 PHE A C 1
ATOM 769 O O . PHE A 1 92 ? -0.791 4.876 3.459 1.00 91.56 92 PHE A O 1
ATOM 776 N N . ALA A 1 93 ? -2.256 3.679 4.661 1.00 91.31 93 ALA A N 1
ATOM 777 C CA . ALA A 1 93 ? -3.026 3.237 3.502 1.00 91.31 93 ALA A CA 1
ATOM 778 C C . ALA A 1 93 ? -3.764 4.390 2.802 1.00 91.31 93 ALA A C 1
ATOM 780 O O . ALA A 1 93 ? -3.836 4.441 1.568 1.00 91.31 93 ALA A O 1
ATOM 781 N N . LYS A 1 94 ? -4.297 5.332 3.581 1.00 94.69 94 LYS A N 1
ATOM 782 C CA . LYS A 1 94 ? -5.060 6.481 3.090 1.00 94.69 94 LYS A CA 1
ATOM 783 C C . LYS A 1 94 ? -4.171 7.494 2.373 1.00 94.69 94 LYS A C 1
ATOM 785 O O . LYS A 1 94 ? -4.533 7.909 1.273 1.00 94.69 94 LYS A O 1
ATOM 790 N N . ASN A 1 95 ? -3.014 7.834 2.948 1.00 95.44 95 ASN A N 1
ATOM 791 C CA . ASN A 1 95 ? -2.208 8.988 2.533 1.00 95.44 95 ASN A CA 1
ATOM 792 C C . ASN A 1 95 ? -0.838 8.607 1.954 1.00 95.44 95 ASN A C 1
ATOM 794 O O . ASN A 1 95 ? -0.406 9.178 0.949 1.00 95.44 95 ASN A O 1
ATOM 798 N N . THR A 1 96 ? -0.153 7.625 2.541 1.00 94.19 96 THR A N 1
ATOM 799 C CA . THR A 1 96 ? 1.226 7.289 2.156 1.00 94.19 96 THR A CA 1
ATOM 800 C C . THR A 1 96 ? 1.274 6.396 0.917 1.00 94.19 96 THR A C 1
ATOM 802 O O . THR A 1 96 ? 1.980 6.711 -0.044 1.00 94.19 96 THR A O 1
ATOM 805 N N . ILE A 1 97 ? 0.475 5.321 0.876 1.00 93.38 97 ILE A N 1
ATOM 806 C CA . ILE A 1 97 ? 0.428 4.397 -0.271 1.00 93.38 97 ILE A CA 1
ATOM 807 C C . ILE A 1 97 ? 0.160 5.122 -1.608 1.00 93.38 97 ILE A C 1
ATOM 809 O O . ILE A 1 97 ? 0.888 4.856 -2.569 1.00 93.38 97 ILE A O 1
ATOM 813 N N . PRO A 1 98 ? -0.810 6.053 -1.724 1.00 96.31 98 PRO A N 1
ATOM 814 C CA . PRO A 1 98 ? -1.039 6.789 -2.971 1.00 96.31 98 PRO A CA 1
ATOM 815 C C . PRO A 1 98 ? 0.192 7.532 -3.505 1.00 96.31 98 PRO A C 1
ATOM 817 O O . PRO A 1 98 ? 0.396 7.582 -4.720 1.00 96.31 98 PRO A O 1
ATOM 820 N N . THR A 1 99 ? 1.034 8.067 -2.617 1.00 95.38 99 THR A N 1
ATOM 821 C CA . THR A 1 99 ? 2.263 8.786 -2.989 1.00 95.38 99 THR A CA 1
ATOM 822 C C . THR A 1 99 ? 3.272 7.846 -3.651 1.00 95.38 99 THR A C 1
ATOM 824 O O . THR A 1 99 ? 3.833 8.153 -4.710 1.00 95.38 99 THR A O 1
ATOM 827 N N . TYR A 1 100 ? 3.438 6.650 -3.085 1.00 93.94 100 TYR A N 1
ATOM 828 C CA . TYR A 1 100 ? 4.275 5.602 -3.661 1.00 93.94 100 TYR A CA 1
ATOM 829 C C . TYR A 1 100 ? 3.705 5.075 -4.980 1.00 93.94 100 TYR A C 1
ATOM 831 O O . TYR A 1 100 ? 4.431 4.991 -5.970 1.00 93.94 100 TYR A O 1
ATOM 839 N N . LEU A 1 101 ? 2.397 4.807 -5.046 1.00 94.50 101 LEU A N 1
ATOM 840 C CA . LEU A 1 101 ? 1.726 4.370 -6.276 1.00 94.50 101 LEU A CA 1
ATOM 841 C C . LEU A 1 101 ? 1.909 5.372 -7.420 1.00 94.50 101 LEU A C 1
ATOM 843 O O . LEU A 1 101 ? 2.210 4.973 -8.545 1.00 94.50 101 LEU A O 1
ATOM 847 N N . CYS A 1 102 ? 1.760 6.669 -7.142 1.00 94.88 102 CYS A N 1
ATOM 848 C CA . CYS A 1 102 ? 2.004 7.725 -8.121 1.00 94.88 102 CYS A CA 1
ATOM 849 C C . CYS A 1 102 ? 3.438 7.648 -8.667 1.00 94.88 102 CYS A C 1
ATOM 851 O O . CYS A 1 102 ? 3.645 7.578 -9.880 1.00 94.88 102 CYS A O 1
ATOM 853 N N . THR A 1 103 ? 4.417 7.556 -7.767 1.00 93.06 103 THR A N 1
ATOM 854 C CA . TH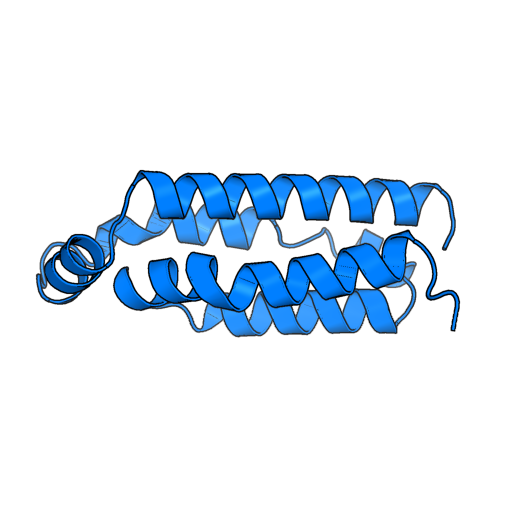R A 1 103 ? 5.842 7.481 -8.110 1.00 93.06 103 THR A CA 1
ATOM 855 C C . THR A 1 103 ? 6.170 6.235 -8.941 1.00 93.06 103 THR A C 1
ATOM 857 O O . THR A 1 103 ? 6.792 6.335 -10.001 1.00 93.06 103 THR A O 1
ATOM 860 N N . PHE A 1 104 ? 5.686 5.058 -8.536 1.00 91.44 104 PHE A N 1
ATOM 861 C CA . PHE A 1 104 ? 5.882 3.816 -9.285 1.00 91.44 104 PHE A CA 1
ATOM 862 C C . PHE A 1 104 ? 5.232 3.861 -10.673 1.00 91.44 104 PHE A C 1
ATOM 864 O O . PHE A 1 104 ? 5.850 3.444 -11.654 1.00 91.44 104 PHE A O 1
ATOM 871 N N . ARG A 1 105 ? 4.025 4.428 -10.800 1.00 93.56 105 ARG A N 1
ATOM 872 C CA . ARG A 1 105 ? 3.364 4.620 -12.103 1.00 93.56 105 ARG A CA 1
ATOM 873 C C . ARG A 1 105 ? 4.145 5.578 -13.008 1.00 93.56 105 ARG A C 1
ATOM 875 O O . ARG A 1 105 ? 4.233 5.328 -14.209 1.00 93.56 105 ARG A O 1
ATOM 882 N N . MET A 1 106 ? 4.752 6.636 -12.461 1.00 91.69 106 MET A N 1
ATOM 883 C CA . MET A 1 106 ? 5.641 7.523 -13.227 1.00 91.69 106 MET A CA 1
ATOM 884 C C . MET A 1 106 ? 6.865 6.774 -13.764 1.00 91.69 106 MET A C 1
ATOM 886 O O . MET A 1 106 ? 7.219 6.932 -14.933 1.00 91.69 106 MET A O 1
ATOM 890 N N . TYR A 1 107 ? 7.487 5.924 -12.942 1.00 88.25 107 TYR A N 1
ATOM 891 C CA . TYR A 1 107 ? 8.609 5.096 -13.385 1.00 88.25 107 TYR A CA 1
ATOM 892 C C . TYR A 1 107 ? 8.205 4.079 -14.453 1.00 88.25 107 TYR A C 1
ATOM 894 O O . TYR A 1 107 ? 8.940 3.910 -15.427 1.00 88.25 107 TYR A O 1
ATOM 902 N N . LEU A 1 108 ? 7.038 3.446 -14.301 1.00 88.25 108 LEU A N 1
ATOM 903 C CA . LEU A 1 108 ? 6.517 2.467 -15.253 1.00 88.25 108 LEU A CA 1
ATOM 904 C C . LEU A 1 108 ? 6.238 3.088 -16.627 1.00 88.25 108 LEU A C 1
ATOM 906 O O . LEU A 1 108 ? 6.586 2.504 -17.652 1.00 88.25 108 LEU A O 1
ATOM 910 N N . ASN A 1 109 ? 5.629 4.273 -16.644 1.00 86.44 109 ASN A N 1
ATOM 911 C CA . ASN A 1 109 ? 5.260 4.957 -17.882 1.00 86.44 109 ASN A CA 1
ATOM 912 C C . ASN A 1 109 ? 6.452 5.631 -18.572 1.00 86.44 109 ASN A C 1
ATOM 914 O O . ASN A 1 109 ? 6.317 6.044 -19.722 1.00 86.44 109 ASN A O 1
ATOM 918 N N . GLY A 1 110 ? 7.602 5.710 -17.887 1.00 71.19 110 GLY A N 1
ATOM 919 C CA . GLY A 1 110 ? 8.772 6.467 -18.308 1.00 71.19 110 GLY A CA 1
ATOM 920 C C . GLY A 1 110 ? 8.428 7.948 -18.354 1.00 71.19 110 GLY A C 1
ATOM 921 O O . GLY A 1 110 ? 7.727 8.378 -19.263 1.00 71.19 110 GLY A O 1
ATOM 922 N N . SER A 1 111 ? 8.888 8.732 -17.376 1.00 51.53 111 SER A N 1
ATOM 923 C CA . SER A 1 111 ? 8.665 10.180 -17.334 1.00 51.53 111 SER A CA 1
ATOM 924 C C . SER A 1 111 ? 8.907 10.812 -18.710 1.00 51.53 111 SER A C 1
ATOM 926 O O . SER A 1 111 ? 10.049 11.047 -19.093 1.00 51.53 111 SER A O 1
ATOM 928 N N . LYS A 1 112 ? 7.831 11.091 -19.454 1.00 40.75 112 LYS A N 1
ATOM 929 C CA . LYS A 1 112 ? 7.843 12.055 -20.550 1.00 40.75 112 LYS A CA 1
ATOM 930 C C . LYS A 1 112 ? 7.889 13.427 -19.886 1.00 40.75 112 LYS A C 1
ATOM 932 O O . LYS A 1 112 ? 6.851 14.043 -19.659 1.00 40.75 112 LYS A O 1
ATOM 937 N N . ARG A 1 113 ? 9.074 13.840 -19.460 1.00 39.19 113 ARG A N 1
ATOM 938 C CA . ARG A 1 113 ? 9.409 15.239 -19.217 1.00 39.19 113 ARG A CA 1
ATOM 939 C C . ARG A 1 113 ? 10.737 15.500 -19.889 1.00 39.19 113 ARG A C 1
ATOM 941 O O . ARG A 1 113 ? 11.668 14.715 -19.608 1.00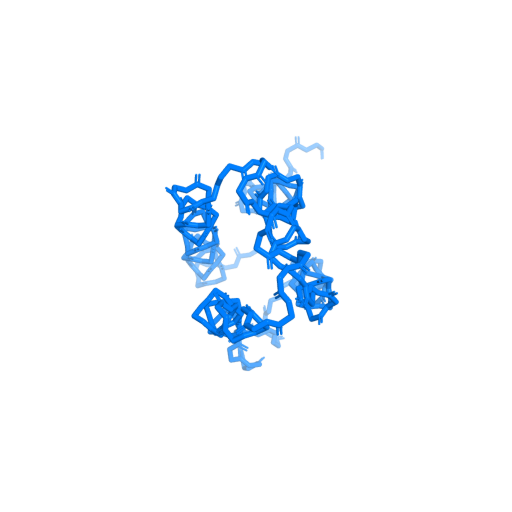 39.19 113 ARG A O 1
#

Organism: NCBI:txid1432788